Protein AF-A0A0L0F5R9-F1 (afdb_monomer_lite)

Secondary structure (DSSP, 8-state):
----------S--PPP--HHHHHHHHHHH-GGGHHHHHH---S--S--GGGTT-GGGTT-TTTSPPP--TT---------SS------------

Radius of gyration: 22.07 Å; chains: 1; bounding box: 53×40×52 Å

Structure (mmCIF, N/CA/C/O backbone):
data_AF-A0A0L0F5R9-F1
#
_entry.id   AF-A0A0L0F5R9-F1
#
loop_
_atom_site.group_PDB
_atom_site.id
_atom_site.type_symbol
_atom_site.label_atom_id
_atom_site.label_alt_id
_atom_site.label_comp_id
_atom_site.label_asym_id
_atom_site.label_entity_id
_atom_site.label_seq_id
_atom_site.pdbx_PDB_ins_code
_atom_site.Cartn_x
_atom_site.Cartn_y
_atom_site.Cartn_z
_atom_site.occupancy
_atom_site.B_iso_or_equiv
_atom_site.auth_seq_id
_atom_site.auth_comp_id
_atom_site.auth_asym_id
_atom_site.auth_atom_id
_atom_site.pdbx_PDB_model_num
ATOM 1 N N . PRO A 1 1 ? -15.121 -27.741 21.557 1.00 38.44 1 PRO A N 1
ATOM 2 C CA . PRO A 1 1 ? -14.474 -26.891 22.579 1.00 38.44 1 PRO A CA 1
ATOM 3 C C . PRO A 1 1 ? -14.925 -25.456 22.337 1.00 38.44 1 PRO A C 1
ATOM 5 O O . PRO A 1 1 ? -14.360 -24.755 21.504 1.00 38.44 1 PRO A O 1
ATOM 8 N N . ASP A 1 2 ? -16.046 -25.123 22.967 1.00 39.66 2 ASP A N 1
ATOM 9 C CA . ASP A 1 2 ? -16.728 -23.847 22.807 1.00 39.66 2 ASP A CA 1
ATOM 10 C C . ASP A 1 2 ? -15.903 -22.745 23.469 1.00 39.66 2 ASP A C 1
ATOM 12 O O . ASP A 1 2 ? -15.605 -22.802 24.664 1.00 39.66 2 ASP A O 1
ATOM 16 N N . PHE A 1 3 ? -15.499 -21.764 22.665 1.00 51.12 3 PHE A N 1
ATOM 17 C CA . PHE A 1 3 ? -14.845 -20.540 23.119 1.00 51.12 3 PHE A CA 1
ATOM 18 C C . PHE A 1 3 ? -15.900 -19.548 23.627 1.00 51.12 3 PHE A C 1
ATOM 20 O O . PHE A 1 3 ? -15.999 -18.430 23.134 1.00 51.12 3 PHE A O 1
ATOM 27 N N . ASP A 1 4 ? -16.700 -19.961 24.608 1.00 57.44 4 ASP A N 1
ATOM 28 C CA . ASP A 1 4 ? -17.511 -19.028 25.388 1.00 57.44 4 ASP A CA 1
ATOM 29 C C . ASP A 1 4 ? -16.662 -18.537 26.565 1.00 57.44 4 ASP A C 1
ATOM 31 O O . ASP A 1 4 ? -16.723 -19.070 27.678 1.00 57.44 4 ASP A O 1
ATOM 35 N N . ASP A 1 5 ? -15.812 -17.540 26.296 1.00 56.41 5 ASP A N 1
ATOM 36 C CA . ASP A 1 5 ? -15.081 -16.838 27.347 1.00 56.41 5 ASP A CA 1
ATOM 37 C C . ASP A 1 5 ? -16.019 -15.884 28.094 1.00 56.41 5 ASP A C 1
ATOM 39 O O . ASP A 1 5 ? -16.749 -15.069 27.520 1.00 56.41 5 ASP A O 1
ATOM 43 N N . LYS A 1 6 ? -16.029 -16.040 29.414 1.00 48.81 6 LYS A N 1
ATOM 44 C CA . LYS A 1 6 ? -16.929 -15.352 30.325 1.00 48.81 6 LYS A CA 1
ATOM 45 C C . LYS A 1 6 ? -16.367 -13.981 30.683 1.00 48.81 6 LYS A C 1
ATOM 47 O O . LYS A 1 6 ? -15.203 -13.836 31.031 1.00 48.81 6 LYS A O 1
ATOM 52 N N . SER A 1 7 ? -17.283 -13.020 30.797 1.00 46.19 7 SER A N 1
ATOM 53 C CA . SER A 1 7 ? -17.149 -11.754 31.535 1.00 46.19 7 SER A CA 1
ATOM 54 C C . SER A 1 7 ? -16.275 -10.654 30.918 1.00 46.19 7 SER A C 1
ATOM 56 O O . SER A 1 7 ? -15.249 -10.261 31.466 1.00 46.19 7 SER A O 1
ATOM 58 N N . VAL A 1 8 ? -16.785 -10.011 29.863 1.00 54.69 8 VAL A N 1
ATOM 59 C CA . VAL A 1 8 ? -16.472 -8.590 29.649 1.00 54.69 8 VAL A CA 1
ATOM 60 C C . VAL A 1 8 ? -17.288 -7.798 30.673 1.00 54.69 8 VAL A C 1
ATOM 62 O O . VAL A 1 8 ? -18.508 -7.698 30.566 1.00 54.69 8 VAL A O 1
ATOM 65 N N . GLN A 1 9 ? -16.619 -7.311 31.717 1.00 54.31 9 GLN A N 1
ATOM 66 C CA . GLN A 1 9 ? -17.205 -6.424 32.722 1.00 54.31 9 GLN A CA 1
ATOM 67 C C . GLN A 1 9 ? -17.789 -5.184 32.028 1.00 54.31 9 GLN A C 1
ATOM 69 O O . GLN A 1 9 ? -17.117 -4.558 31.210 1.00 54.31 9 GLN A O 1
ATOM 74 N N . GLU A 1 10 ? -19.023 -4.804 32.368 1.00 54.47 10 GLU A N 1
ATOM 75 C CA . GLU A 1 10 ? -19.715 -3.599 31.880 1.00 54.47 10 GLU A CA 1
ATOM 76 C C . GLU A 1 10 ? -19.149 -2.331 32.560 1.00 54.47 10 GLU A C 1
ATOM 78 O O . GLU A 1 10 ? -19.858 -1.495 33.108 1.00 54.47 10 GLU A O 1
ATOM 83 N N . GLY A 1 11 ? -17.821 -2.227 32.599 1.00 50.09 11 GLY A N 1
ATOM 84 C CA . GLY A 1 11 ? -17.066 -1.119 33.160 1.00 50.09 11 GLY A CA 1
ATOM 85 C C . GLY A 1 11 ? -16.436 -0.329 32.026 1.00 50.09 11 GLY A C 1
ATOM 86 O O . GLY A 1 11 ? -15.545 -0.827 31.350 1.00 50.09 11 GLY A O 1
ATOM 87 N N . ASN A 1 12 ? -16.919 0.898 31.825 1.00 62.19 12 ASN A N 1
ATOM 88 C CA . ASN A 1 12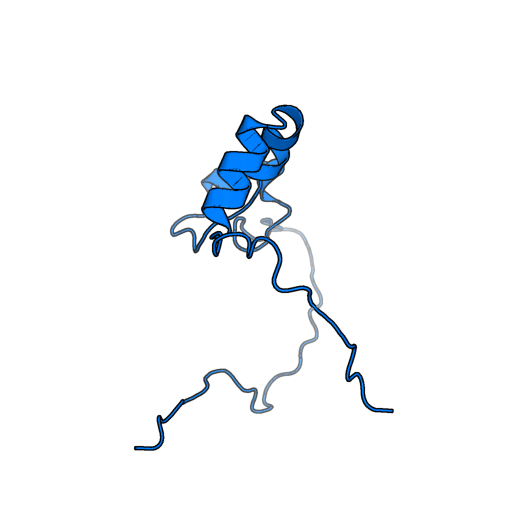 ? -16.373 1.883 30.894 1.00 62.19 12 ASN A CA 1
ATOM 89 C C . ASN A 1 12 ? -16.156 1.332 29.469 1.00 62.19 12 ASN A C 1
ATOM 91 O O . ASN A 1 12 ? -15.021 1.160 29.024 1.00 62.19 12 ASN A O 1
ATOM 95 N N . LYS A 1 13 ? -17.254 1.076 28.735 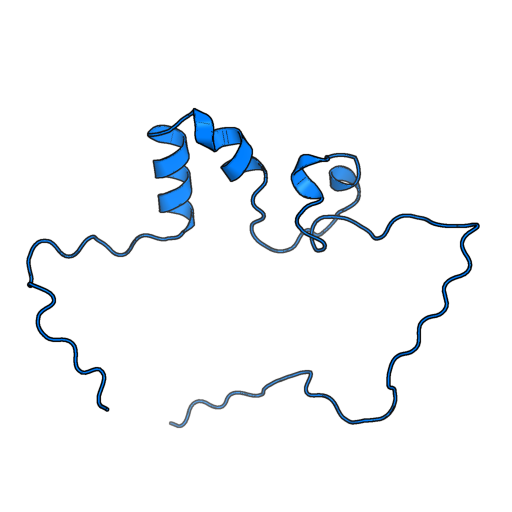1.00 56.91 13 LYS A N 1
ATOM 96 C CA . LYS A 1 13 ? -17.178 0.873 27.279 1.00 56.91 13 LYS A CA 1
ATOM 97 C C . LYS A 1 13 ? -16.421 2.060 26.693 1.00 56.91 13 LYS A C 1
ATOM 99 O O . LYS A 1 13 ? -16.916 3.186 26.730 1.00 56.91 13 LYS A O 1
ATOM 104 N N . MET A 1 14 ? -15.217 1.805 26.189 1.00 62.81 14 MET A N 1
ATOM 105 C CA . MET A 1 14 ? -14.508 2.801 25.403 1.00 62.81 14 MET A CA 1
ATOM 106 C C . MET A 1 14 ? -15.423 3.179 24.231 1.00 62.81 14 MET A C 1
ATOM 108 O O . MET A 1 14 ? -16.060 2.283 23.662 1.00 62.81 14 MET A O 1
ATOM 112 N N . PRO A 1 15 ? -15.573 4.477 23.913 1.00 78.69 15 PRO A N 1
ATOM 113 C CA . PRO A 1 15 ? -16.355 4.882 22.754 1.00 78.69 15 PRO A CA 1
ATOM 114 C C . PRO A 1 15 ? -15.828 4.160 21.510 1.00 78.69 15 PRO A C 1
ATOM 116 O O . PRO A 1 15 ? -14.649 3.815 21.448 1.00 78.69 15 PRO A O 1
ATOM 119 N N . ASN A 1 16 ? -16.695 3.901 20.530 1.00 80.38 16 ASN A N 1
ATOM 120 C CA . ASN A 1 16 ? -16.228 3.388 19.245 1.00 80.38 16 ASN A CA 1
ATOM 121 C C . ASN A 1 16 ? -15.265 4.425 18.659 1.00 80.38 16 ASN A C 1
ATOM 123 O O . ASN A 1 16 ? -15.657 5.575 18.479 1.00 80.38 16 ASN A O 1
ATOM 127 N N . VAL A 1 17 ? -14.029 4.011 18.397 1.00 84.00 17 VAL A N 1
ATOM 128 C CA . VAL A 1 17 ? -12.988 4.870 17.831 1.00 84.00 17 VAL A CA 1
ATOM 129 C C . VAL A 1 17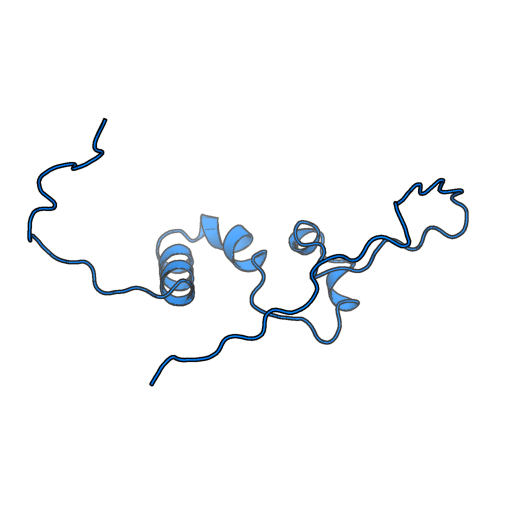 ? -12.741 4.425 16.399 1.00 84.00 17 VAL A C 1
ATOM 131 O O . VAL A 1 17 ? -12.566 3.234 16.123 1.00 84.00 17 VAL A O 1
ATOM 134 N N . SER A 1 18 ? -12.758 5.379 15.476 1.00 88.75 18 SER A N 1
ATOM 135 C CA . SER A 1 18 ? -12.332 5.146 14.101 1.00 88.75 18 SER A CA 1
ATOM 136 C C . SER A 1 18 ? -10.814 4.991 14.033 1.00 88.75 18 SER A C 1
ATOM 138 O O . SER A 1 18 ? -10.066 5.526 14.849 1.00 88.75 18 SER A O 1
ATOM 140 N N . PHE A 1 19 ? -10.324 4.281 13.023 1.00 85.31 19 PHE A N 1
ATOM 141 C CA . PHE A 1 19 ? -8.883 4.115 12.861 1.00 85.31 19 PHE A CA 1
ATOM 142 C C . PHE A 1 19 ? -8.144 5.458 12.690 1.00 85.31 19 PHE A C 1
ATOM 144 O O . PHE A 1 19 ? -7.041 5.614 13.201 1.00 85.31 19 PHE A O 1
ATOM 151 N N . SER A 1 20 ? -8.769 6.454 12.051 1.00 84.44 20 SER A N 1
ATOM 152 C CA . SER A 1 20 ? -8.223 7.812 11.919 1.00 84.44 20 SER A CA 1
ATOM 153 C C . SER A 1 20 ? -8.041 8.510 13.266 1.00 84.44 20 SER A C 1
ATOM 155 O O . SER A 1 20 ? -6.970 9.041 13.540 1.00 84.44 20 SER A O 1
ATOM 157 N N . GLU A 1 21 ? -9.045 8.443 14.143 1.00 87.94 21 GLU A N 1
ATOM 158 C CA . GLU A 1 21 ? -8.969 9.054 15.479 1.00 87.94 21 GLU A CA 1
ATOM 159 C C . GLU A 1 21 ? -7.878 8.401 16.337 1.00 87.94 21 GLU A C 1
ATOM 161 O O . GLU A 1 21 ? -7.205 9.075 17.116 1.00 87.94 21 GLU A O 1
ATOM 166 N N . LEU A 1 22 ? -7.664 7.092 16.170 1.00 88.06 22 LEU A N 1
ATOM 167 C CA . LEU A 1 22 ? -6.576 6.379 16.834 1.00 88.06 22 LEU A CA 1
ATOM 168 C C . LEU A 1 22 ? -5.199 6.888 16.378 1.00 88.06 22 LEU A C 1
ATOM 170 O O . LEU A 1 22 ? -4.307 7.052 17.207 1.00 88.06 22 LEU A O 1
ATOM 174 N N . LEU A 1 23 ? -5.012 7.163 15.088 1.00 87.81 23 LEU A N 1
ATOM 175 C CA . LEU A 1 23 ? -3.736 7.653 14.556 1.00 87.81 23 LEU A CA 1
ATOM 176 C C . LEU A 1 23 ? -3.432 9.096 14.973 1.00 87.81 23 LEU A C 1
ATOM 178 O O . LEU A 1 23 ? -2.290 9.409 15.325 1.00 87.81 23 LEU A O 1
ATOM 182 N N . ASP A 1 24 ? -4.450 9.953 15.010 1.00 87.38 24 ASP A N 1
ATOM 183 C CA . ASP A 1 24 ? -4.332 11.318 15.532 1.00 87.38 24 ASP A CA 1
ATOM 184 C C . ASP A 1 24 ? -3.983 11.305 17.028 1.00 87.38 24 ASP A C 1
ATOM 186 O O . ASP A 1 24 ? -3.104 12.037 17.495 1.00 87.38 24 ASP A O 1
ATOM 190 N N . PHE A 1 25 ? -4.611 10.406 17.790 1.00 88.56 25 PHE A N 1
ATOM 191 C CA . PHE A 1 25 ? -4.295 10.215 19.201 1.00 88.56 25 PHE A CA 1
ATOM 192 C C . PHE A 1 25 ? -2.859 9.712 19.412 1.00 88.56 25 PHE A C 1
ATOM 194 O O . PHE A 1 25 ? -2.143 10.230 20.276 1.00 88.56 25 PHE A O 1
ATOM 201 N N . LEU A 1 26 ? -2.422 8.727 18.621 1.00 87.25 26 LEU A N 1
ATOM 202 C CA . LEU A 1 26 ? -1.074 8.161 18.696 1.00 87.25 26 LEU A CA 1
ATOM 203 C C . LEU A 1 26 ? -0.006 9.202 18.360 1.00 87.25 26 LEU A C 1
ATOM 205 O O . LEU A 1 26 ? 0.954 9.330 19.111 1.00 87.25 26 LEU A O 1
ATOM 209 N N . SER A 1 27 ? -0.189 9.981 17.293 1.00 86.06 27 SER A N 1
ATOM 210 C CA . SER A 1 27 ? 0.762 11.034 16.914 1.00 86.06 27 SER A CA 1
ATOM 211 C C . SER A 1 27 ? 0.843 12.169 17.944 1.00 86.06 27 SER A C 1
ATOM 213 O O . SER A 1 27 ? 1.916 12.738 18.144 1.00 86.06 27 SER A O 1
ATOM 215 N N . THR A 1 28 ? -0.256 12.456 18.650 1.00 89.00 28 THR A N 1
ATOM 216 C CA . THR A 1 28 ? -0.296 13.465 19.723 1.00 89.00 28 THR A CA 1
ATOM 217 C C . THR A 1 28 ? 0.364 12.969 21.012 1.00 89.00 28 THR A C 1
ATOM 219 O O . THR A 1 28 ? 1.088 13.714 21.672 1.00 89.00 28 THR A O 1
ATOM 222 N N . THR A 1 29 ? 0.107 11.715 21.392 1.00 92.88 29 THR A N 1
ATOM 223 C CA . THR A 1 29 ? 0.575 11.132 22.663 1.00 92.88 29 THR A CA 1
ATOM 224 C C . THR A 1 29 ? 2.022 10.644 22.571 1.00 92.88 29 THR A C 1
ATOM 226 O O . THR A 1 29 ? 2.775 10.737 23.539 1.00 92.88 29 THR A O 1
ATOM 229 N N . HIS A 1 30 ? 2.412 10.152 21.395 1.00 92.25 30 HIS A N 1
ATOM 230 C CA . HIS A 1 30 ? 3.708 9.553 21.096 1.00 92.25 30 HIS A CA 1
ATOM 231 C C . HIS A 1 30 ? 4.287 10.178 19.814 1.00 92.25 30 HIS A C 1
ATOM 233 O O . HIS A 1 30 ? 4.127 9.630 18.719 1.00 92.25 30 HIS A O 1
ATOM 239 N N . PRO A 1 31 ? 4.970 11.338 19.917 1.00 89.06 31 PRO A N 1
ATOM 240 C CA . PRO A 1 31 ? 5.544 12.033 18.758 1.00 89.06 31 PRO A CA 1
ATOM 241 C C . PRO A 1 31 ? 6.574 11.198 17.982 1.00 89.06 31 PRO A C 1
ATOM 243 O O . PRO A 1 31 ? 6.802 11.421 16.796 1.00 89.06 31 PRO A O 1
ATOM 246 N N . ASP A 1 32 ? 7.186 10.217 18.642 1.00 91.50 32 ASP A N 1
ATOM 247 C CA . ASP A 1 32 ? 8.090 9.223 18.066 1.00 91.50 32 ASP A CA 1
ATOM 248 C C . ASP A 1 32 ? 7.410 8.296 17.045 1.00 91.50 32 ASP A C 1
ATOM 250 O O . ASP A 1 32 ? 8.083 7.753 16.170 1.00 91.50 32 ASP A O 1
ATOM 254 N N . MET A 1 33 ? 6.082 8.167 17.097 1.00 86.44 33 MET A N 1
ATOM 255 C CA . MET A 1 33 ? 5.294 7.381 16.145 1.00 86.44 33 MET A CA 1
ATOM 256 C C . MET A 1 33 ? 4.927 8.162 14.877 1.00 86.44 33 MET A C 1
ATOM 258 O O . MET A 1 33 ? 4.448 7.562 13.914 1.00 86.44 33 MET A O 1
ATOM 262 N N . ALA A 1 34 ? 5.172 9.477 14.826 1.00 84.69 34 ALA A N 1
ATOM 263 C CA . ALA A 1 34 ? 4.826 10.313 13.674 1.00 84.69 34 ALA A CA 1
ATOM 264 C C . ALA A 1 34 ? 5.395 9.806 12.327 1.00 84.69 34 ALA A C 1
ATOM 266 O O . ALA A 1 34 ? 4.648 9.807 11.347 1.00 84.69 34 ALA A O 1
ATOM 267 N N . PRO A 1 35 ? 6.646 9.303 12.234 1.00 84.69 35 PRO A N 1
ATOM 268 C CA . PRO A 1 35 ? 7.171 8.747 10.984 1.00 84.69 35 PRO A CA 1
ATOM 269 C C . PRO A 1 35 ? 6.421 7.495 10.514 1.00 84.69 35 PRO A C 1
ATOM 271 O O . PRO A 1 35 ? 6.263 7.286 9.314 1.00 84.69 35 PRO A O 1
ATOM 274 N N . ILE A 1 36 ? 5.946 6.674 11.456 1.00 84.25 36 ILE A N 1
ATOM 275 C CA . ILE A 1 36 ? 5.189 5.450 11.170 1.00 84.25 36 ILE A CA 1
ATOM 276 C C . ILE A 1 36 ? 3.781 5.813 10.705 1.00 84.25 36 ILE A C 1
ATOM 278 O O . ILE A 1 36 ? 3.305 5.278 9.714 1.00 84.25 36 ILE A O 1
ATOM 282 N N . VAL A 1 37 ? 3.118 6.758 11.375 1.00 84.38 37 VAL A N 1
ATOM 283 C CA . VAL A 1 37 ? 1.785 7.222 10.960 1.00 84.38 37 VAL A CA 1
ATOM 284 C C . VAL A 1 37 ? 1.839 7.865 9.570 1.00 84.38 37 VAL A C 1
ATOM 286 O O . VAL A 1 37 ? 0.967 7.612 8.746 1.00 84.38 37 VAL A O 1
ATOM 289 N N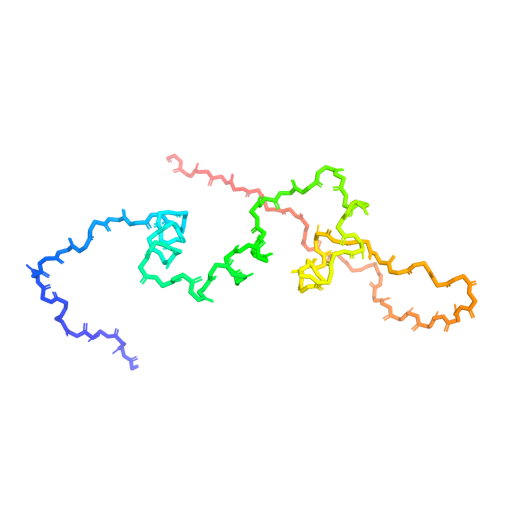 . ALA A 1 38 ? 2.888 8.638 9.274 1.00 81.69 38 ALA A N 1
ATOM 290 C CA . ALA A 1 38 ? 3.075 9.274 7.971 1.00 81.69 38 ALA A CA 1
ATOM 291 C C . ALA A 1 38 ? 3.365 8.279 6.830 1.00 81.69 38 ALA A C 1
ATOM 293 O O . ALA A 1 38 ? 3.048 8.564 5.669 1.00 81.69 38 ALA A O 1
ATOM 294 N N . SER A 1 39 ? 3.963 7.118 7.128 1.00 79.81 39 SER A N 1
ATOM 295 C CA . SER A 1 39 ? 4.151 6.081 6.113 1.00 79.81 39 SER A CA 1
ATOM 296 C C . SER A 1 39 ? 2.822 5.432 5.737 1.00 79.81 39 SER A C 1
ATOM 298 O O . SER A 1 39 ? 2.620 5.176 4.553 1.00 79.81 39 SER A O 1
ATOM 300 N N . MET A 1 40 ? 1.880 5.278 6.675 1.00 81.06 40 MET A N 1
ATOM 301 C CA . MET A 1 40 ? 0.575 4.652 6.429 1.00 81.06 40 MET A CA 1
ATOM 302 C C . MET A 1 40 ? -0.188 5.259 5.237 1.00 81.06 40 MET A C 1
ATOM 304 O O . MET A 1 40 ? -0.102 6.451 4.939 1.00 81.06 40 MET A O 1
ATOM 308 N N . SER A 1 41 ? -0.932 4.395 4.550 1.00 75.19 41 SER A N 1
ATOM 309 C CA . SER A 1 41 ? -1.706 4.700 3.351 1.00 75.19 41 SER A CA 1
ATOM 310 C C . SER A 1 41 ? -3.193 4.679 3.658 1.00 75.19 41 SER A C 1
ATOM 312 O O . SER A 1 41 ? -3.677 3.741 4.298 1.00 75.19 41 SER A O 1
ATOM 314 N N . PHE A 1 42 ? -3.928 5.674 3.165 1.00 75.88 42 PHE A N 1
ATOM 315 C CA . PHE A 1 42 ? -5.376 5.759 3.328 1.00 75.88 42 PHE A CA 1
ATOM 316 C C . PHE A 1 42 ? -6.035 5.978 1.968 1.00 75.88 42 PHE A C 1
ATOM 318 O O . PHE A 1 42 ? -6.068 7.091 1.452 1.00 75.88 42 PHE A O 1
ATOM 325 N N . GLY A 1 43 ? -6.585 4.907 1.397 1.00 71.25 43 GLY A N 1
ATOM 326 C CA . GLY A 1 43 ? -7.372 4.965 0.166 1.00 71.25 43 GLY A CA 1
ATOM 327 C C . GLY A 1 43 ? -6.623 4.511 -1.086 1.00 71.25 43 GLY A C 1
ATOM 328 O O . GLY A 1 43 ? -5.737 3.664 -1.030 1.00 71.25 43 GLY A O 1
ATOM 329 N N . TYR A 1 44 ? -7.063 5.032 -2.229 1.00 66.62 44 TYR A N 1
ATOM 330 C CA . TYR A 1 44 ? -6.524 4.758 -3.561 1.00 66.62 44 TYR A CA 1
ATOM 331 C C . TYR A 1 44 ? -5.876 6.042 -4.085 1.00 66.62 44 TYR A C 1
ATOM 333 O O . TYR A 1 44 ? -6.499 7.102 -4.022 1.00 66.62 44 TYR A O 1
ATOM 341 N N . SER A 1 45 ? -4.640 5.948 -4.579 1.00 68.38 45 SER A N 1
ATOM 342 C CA . SER A 1 45 ? -3.970 7.077 -5.225 1.00 68.38 45 SER A CA 1
ATOM 343 C C . SER A 1 45 ? -4.344 7.131 -6.702 1.00 68.38 45 SER A C 1
ATOM 345 O O . SER A 1 45 ? -4.260 6.118 -7.393 1.00 68.38 45 SER A O 1
ATOM 347 N N . GLU A 1 46 ? -4.733 8.306 -7.196 1.00 76.50 46 GLU A N 1
ATOM 348 C CA . GLU A 1 46 ? -4.962 8.526 -8.632 1.00 76.50 46 GLU A CA 1
ATOM 349 C C . GLU A 1 46 ? -3.650 8.551 -9.428 1.00 76.50 46 GLU A C 1
ATOM 351 O O . GLU A 1 46 ? -3.627 8.138 -10.585 1.00 76.50 46 GLU A O 1
ATOM 356 N N . ASP A 1 47 ? -2.565 9.002 -8.794 1.00 84.00 47 ASP A N 1
ATOM 357 C CA . ASP A 1 47 ? -1.213 9.033 -9.347 1.00 84.00 47 ASP A CA 1
ATOM 358 C C . ASP A 1 47 ? -0.217 8.558 -8.281 1.00 84.00 47 ASP A C 1
ATOM 360 O O . ASP A 1 47 ? -0.201 9.053 -7.152 1.00 84.00 47 ASP A O 1
ATOM 364 N N . VAL A 1 48 ? 0.585 7.553 -8.620 1.00 86.81 48 VAL A N 1
ATOM 365 C CA . VAL A 1 48 ? 1.592 6.947 -7.735 1.00 86.81 48 VAL A CA 1
ATOM 366 C C . VAL A 1 48 ? 3.014 7.402 -8.074 1.00 86.81 48 VAL A C 1
ATOM 368 O O . VAL A 1 48 ? 3.930 7.165 -7.288 1.00 86.81 48 VAL A O 1
ATOM 371 N N . ALA A 1 49 ? 3.214 8.121 -9.187 1.00 86.31 49 ALA A N 1
ATOM 372 C CA . ALA A 1 49 ? 4.534 8.558 -9.633 1.00 86.31 49 ALA A CA 1
ATOM 373 C C . ALA A 1 49 ? 5.311 9.392 -8.589 1.00 86.31 49 ALA A C 1
ATOM 375 O O . ALA A 1 49 ? 6.508 9.145 -8.431 1.00 86.31 49 ALA A O 1
ATOM 376 N N . PRO A 1 50 ? 4.688 10.311 -7.815 1.00 88.00 50 PRO A N 1
ATOM 377 C CA . PRO A 1 50 ? 5.404 11.074 -6.787 1.00 88.00 50 PRO A CA 1
ATOM 378 C C . PRO A 1 50 ? 5.944 10.220 -5.632 1.00 88.00 50 PRO A C 1
ATOM 380 O O . PRO A 1 50 ? 6.887 10.624 -4.953 1.00 88.00 50 PRO A O 1
ATOM 383 N N . ASN A 1 51 ? 5.351 9.048 -5.392 1.00 87.44 51 ASN A N 1
ATOM 384 C CA . ASN A 1 51 ? 5.729 8.166 -4.291 1.00 87.44 51 ASN A CA 1
ATOM 385 C C . ASN A 1 51 ? 6.891 7.235 -4.649 1.00 87.44 51 ASN A C 1
ATOM 387 O O . ASN A 1 51 ? 7.503 6.665 -3.746 1.00 87.44 51 ASN A O 1
ATOM 391 N N . ASN A 1 52 ? 7.212 7.080 -5.939 1.00 87.56 52 ASN A N 1
ATOM 392 C CA . ASN A 1 52 ? 8.271 6.178 -6.393 1.00 87.56 52 ASN A CA 1
ATOM 393 C C . ASN A 1 52 ? 9.634 6.526 -5.763 1.00 87.56 52 ASN A C 1
ATOM 395 O O . ASN A 1 52 ? 10.390 5.621 -5.419 1.00 87.56 52 ASN A O 1
ATOM 399 N N . ASP A 1 53 ? 9.906 7.812 -5.524 1.00 88.12 53 ASP A N 1
ATOM 400 C CA . ASP A 1 53 ? 11.155 8.291 -4.912 1.00 88.12 53 ASP A CA 1
ATOM 401 C C . ASP A 1 53 ? 11.084 8.413 -3.373 1.00 88.12 53 ASP A C 1
ATOM 403 O O . ASP A 1 53 ? 12.057 8.808 -2.728 1.00 88.12 53 ASP A O 1
ATOM 407 N N . LEU A 1 54 ? 9.943 8.082 -2.757 1.00 87.94 54 LEU A N 1
ATOM 408 C CA . LEU A 1 54 ? 9.738 8.159 -1.310 1.00 87.94 54 LEU A CA 1
ATOM 409 C C . LEU A 1 54 ? 9.875 6.773 -0.675 1.00 87.94 54 LEU A C 1
ATOM 411 O O . LEU A 1 54 ? 8.924 5.997 -0.632 1.00 87.94 54 LEU A O 1
ATOM 415 N N . GLU A 1 55 ? 11.041 6.490 -0.094 1.00 86.38 55 GLU A N 1
ATOM 416 C CA . GLU A 1 55 ? 11.344 5.211 0.575 1.00 86.38 55 GLU A CA 1
ATOM 417 C C . GLU A 1 55 ? 10.305 4.826 1.644 1.00 86.38 55 GLU A C 1
ATOM 419 O O . GLU A 1 55 ? 9.989 3.651 1.835 1.00 86.38 55 GLU A O 1
ATOM 424 N N . SER A 1 56 ? 9.713 5.820 2.315 1.00 85.00 56 SER A N 1
ATOM 425 C CA . SER A 1 56 ? 8.662 5.618 3.317 1.00 85.00 56 SER A CA 1
ATOM 426 C C . SER A 1 56 ? 7.357 5.052 2.747 1.00 85.00 56 SER A C 1
ATOM 428 O O . SER A 1 56 ? 6.532 4.571 3.520 1.00 85.00 56 SER A O 1
ATOM 430 N N . LYS A 1 57 ? 7.164 5.080 1.424 1.00 85.62 57 LYS A N 1
ATOM 431 C CA . LYS A 1 57 ? 5.968 4.589 0.721 1.00 85.62 57 LYS A CA 1
ATOM 432 C C . LYS A 1 57 ? 6.157 3.204 0.099 1.00 85.62 57 LYS A C 1
ATOM 434 O O . LYS A 1 57 ? 5.186 2.551 -0.266 1.00 85.62 57 LYS A O 1
ATOM 439 N N . TRP A 1 58 ? 7.385 2.683 0.073 1.00 84.94 58 TRP A N 1
ATOM 440 C CA . TRP A 1 58 ? 7.714 1.417 -0.596 1.00 84.94 58 TRP A CA 1
ATOM 441 C C . TRP A 1 58 ? 7.170 0.160 0.093 1.00 84.94 58 TRP A C 1
ATOM 443 O O . TRP A 1 58 ? 7.180 -0.922 -0.491 1.00 84.94 58 TRP A O 1
ATOM 453 N N . TYR A 1 59 ? 6.683 0.276 1.329 1.00 82.38 59 TYR A N 1
ATOM 454 C CA . TYR A 1 59 ? 6.059 -0.849 2.028 1.00 82.38 59 TYR A CA 1
ATOM 455 C C . TYR A 1 59 ? 4.680 -1.212 1.445 1.00 82.38 59 TYR A C 1
ATOM 457 O O . TYR A 1 59 ? 4.237 -2.350 1.612 1.00 82.38 59 TYR A O 1
ATOM 465 N N . ASN A 1 60 ? 3.997 -0.275 0.771 1.00 82.38 60 ASN A N 1
ATOM 466 C CA . ASN A 1 60 ? 2.687 -0.499 0.172 1.00 82.38 60 ASN A CA 1
ATOM 467 C C . ASN A 1 60 ? 2.786 -0.519 -1.356 1.00 82.38 60 ASN A C 1
ATOM 469 O O . ASN A 1 60 ? 2.885 0.520 -2.001 1.00 82.38 60 ASN A O 1
ATOM 473 N N . GLY A 1 61 ? 2.669 -1.706 -1.952 1.00 79.31 61 GLY A N 1
ATOM 474 C CA . GLY A 1 61 ? 2.692 -1.869 -3.410 1.00 79.31 61 GLY A CA 1
ATOM 475 C C . GLY A 1 61 ? 1.516 -1.225 -4.158 1.00 79.31 61 GLY A C 1
ATOM 476 O O . GLY A 1 61 ? 1.509 -1.249 -5.382 1.00 79.31 61 GLY A O 1
ATOM 477 N N . LEU A 1 62 ? 0.518 -0.676 -3.455 1.00 83.31 62 LEU A N 1
ATOM 478 C CA . LEU A 1 62 ? -0.548 0.138 -4.050 1.00 83.31 62 LEU A CA 1
ATOM 479 C C . LEU A 1 62 ? -0.190 1.629 -4.127 1.00 83.31 62 LEU A C 1
ATOM 481 O O . LEU A 1 62 ? -0.894 2.381 -4.794 1.00 83.31 62 LEU A O 1
ATOM 485 N N . GLU A 1 63 ? 0.865 2.063 -3.435 1.00 84.75 63 GLU A N 1
ATOM 486 C CA . GLU A 1 63 ? 1.314 3.458 -3.427 1.00 84.75 63 GLU A CA 1
ATOM 487 C C . GLU A 1 63 ? 2.472 3.726 -4.380 1.00 84.75 63 GLU A C 1
ATOM 489 O O . GLU A 1 63 ? 2.807 4.890 -4.564 1.00 84.75 63 GLU A O 1
ATOM 494 N N . ILE A 1 64 ? 3.063 2.691 -4.979 1.00 87.69 64 ILE A N 1
ATOM 495 C CA . ILE A 1 64 ? 4.218 2.799 -5.872 1.00 87.69 64 ILE A CA 1
ATOM 496 C C . ILE A 1 64 ? 4.059 1.922 -7.109 1.00 87.69 64 ILE A C 1
ATOM 498 O O . ILE A 1 64 ? 3.346 0.917 -7.103 1.00 87.69 64 ILE A O 1
ATOM 502 N N . GLU A 1 65 ? 4.760 2.286 -8.174 1.00 87.81 65 GLU A N 1
ATOM 503 C CA . GLU A 1 65 ? 4.804 1.501 -9.400 1.00 87.81 65 GLU A CA 1
ATOM 504 C C . GLU A 1 65 ? 5.818 0.358 -9.305 1.00 87.81 65 GLU A C 1
ATOM 506 O O . GLU A 1 65 ? 6.774 0.379 -8.526 1.00 87.81 65 GLU A O 1
ATOM 511 N N . LEU A 1 66 ? 5.634 -0.655 -10.154 1.00 85.88 66 LEU A N 1
ATOM 512 C CA . LEU A 1 66 ? 6.674 -1.656 -10.354 1.00 85.88 66 LEU A CA 1
ATOM 513 C C . LEU A 1 66 ? 7.922 -0.988 -10.961 1.00 85.88 66 LEU A C 1
ATOM 515 O O . LEU A 1 66 ? 7.789 -0.206 -11.905 1.00 85.88 66 LEU A O 1
ATOM 519 N N . PRO A 1 67 ? 9.136 -1.328 -10.489 1.00 83.56 67 PRO A N 1
ATOM 520 C CA . PRO A 1 67 ? 10.363 -0.750 -11.019 1.00 83.56 67 PRO A CA 1
ATOM 521 C C . PRO A 1 67 ? 10.504 -0.962 -12.530 1.00 83.56 67 PRO A C 1
ATOM 523 O O . PRO A 1 67 ? 10.308 -2.072 -13.035 1.00 83.56 67 PRO A O 1
ATOM 526 N N . ASN A 1 68 ? 10.922 0.083 -13.250 1.00 85.06 68 ASN A N 1
ATOM 527 C CA . ASN A 1 68 ? 11.249 -0.035 -14.668 1.00 85.06 68 ASN A CA 1
ATOM 528 C C . ASN A 1 68 ? 12.542 -0.848 -14.837 1.00 85.06 68 ASN A C 1
ATOM 530 O O . ASN A 1 68 ? 13.641 -0.360 -14.567 1.00 85.06 68 ASN A O 1
ATOM 534 N N . ALA A 1 69 ? 12.412 -2.091 -15.295 1.00 86.69 69 ALA A N 1
ATOM 535 C CA . ALA A 1 69 ? 13.524 -3.015 -15.484 1.00 86.69 69 ALA A CA 1
ATOM 536 C C . ALA A 1 69 ? 13.736 -3.345 -16.978 1.00 86.69 69 ALA A C 1
ATOM 538 O O . ALA A 1 69 ? 13.435 -4.458 -17.413 1.00 86.69 69 ALA A O 1
ATOM 539 N N . PRO A 1 70 ? 14.281 -2.410 -17.785 1.00 84.75 70 PRO A N 1
ATOM 540 C CA . PRO A 1 70 ? 14.327 -2.540 -19.245 1.00 84.75 70 PRO A CA 1
ATOM 541 C C . PRO A 1 70 ? 15.254 -3.657 -19.751 1.00 84.75 70 PRO A C 1
ATOM 543 O O . PRO A 1 70 ? 15.057 -4.161 -20.850 1.00 84.75 70 PRO A O 1
ATOM 546 N N . ASN A 1 71 ? 16.250 -4.061 -18.954 1.00 87.62 71 ASN A N 1
ATOM 547 C CA . ASN A 1 71 ? 17.266 -5.052 -19.332 1.00 87.62 71 ASN A CA 1
ATOM 548 C C . ASN A 1 71 ? 17.195 -6.355 -18.505 1.00 87.62 71 ASN A C 1
ATOM 550 O O . ASN A 1 71 ? 18.176 -7.096 -18.451 1.00 87.62 71 ASN A O 1
ATOM 554 N N . MET A 1 72 ? 16.068 -6.648 -17.842 1.00 85.50 72 MET A N 1
ATOM 555 C CA . MET A 1 72 ? 15.888 -7.880 -17.059 1.00 85.50 72 MET A CA 1
ATOM 556 C C . MET A 1 72 ? 15.019 -8.896 -17.811 1.00 85.50 72 MET A C 1
ATOM 558 O O . MET A 1 72 ? 13.936 -8.575 -18.290 1.00 85.50 72 MET A O 1
ATOM 562 N N . THR A 1 73 ? 15.481 -10.147 -17.901 1.00 81.19 73 THR A N 1
ATOM 563 C CA . THR A 1 73 ? 14.663 -11.256 -18.420 1.00 81.19 73 THR A CA 1
ATOM 564 C C . THR A 1 73 ? 13.929 -11.926 -17.264 1.00 81.19 73 THR A C 1
ATOM 566 O O . THR A 1 73 ? 14.561 -12.554 -16.416 1.00 81.19 73 THR A O 1
ATOM 569 N N . TYR A 1 74 ? 12.602 -11.812 -17.242 1.00 78.25 74 TYR A N 1
ATOM 570 C CA . TYR A 1 74 ? 11.753 -12.428 -16.227 1.00 78.25 74 TYR A CA 1
ATOM 571 C C . TYR A 1 74 ? 11.017 -13.649 -16.777 1.00 78.25 74 TYR A C 1
ATOM 573 O O . TYR A 1 74 ? 10.322 -13.563 -17.789 1.00 78.25 74 TYR A O 1
ATOM 581 N N . TYR A 1 75 ? 11.106 -14.773 -16.072 1.00 83.50 75 TYR A N 1
ATOM 582 C CA . TYR A 1 75 ? 10.291 -15.952 -16.355 1.00 83.50 75 TYR A CA 1
ATOM 583 C C . TYR A 1 75 ? 9.103 -15.988 -15.383 1.00 83.50 75 TYR A C 1
ATOM 585 O O . TYR A 1 75 ? 9.260 -16.350 -14.220 1.00 83.50 75 TYR A O 1
ATOM 593 N N . HIS A 1 76 ? 7.912 -15.602 -15.854 1.00 73.38 76 HIS A N 1
ATOM 594 C CA . HIS A 1 76 ? 6.665 -15.652 -15.082 1.00 73.38 76 HIS A CA 1
ATOM 595 C C . HIS A 1 76 ? 5.823 -16.856 -15.505 1.00 73.38 76 HIS A C 1
ATOM 597 O O . HIS A 1 76 ? 5.315 -16.902 -16.623 1.00 73.38 76 HIS A O 1
ATOM 603 N N . ILE A 1 77 ? 5.638 -17.813 -14.597 1.00 85.94 77 ILE A N 1
ATOM 604 C CA . ILE A 1 77 ? 4.718 -18.936 -14.792 1.00 85.94 77 ILE A CA 1
ATOM 605 C C . ILE A 1 77 ? 3.487 -18.668 -13.931 1.00 85.94 77 ILE A C 1
ATOM 607 O O . ILE A 1 77 ? 3.569 -18.702 -12.706 1.00 85.94 77 ILE A O 1
ATOM 611 N N . TYR A 1 78 ? 2.348 -18.394 -14.562 1.00 88.56 78 TYR A N 1
ATOM 612 C CA . TYR A 1 78 ? 1.067 -18.247 -13.875 1.00 88.56 78 TYR A CA 1
ATOM 613 C C . TYR A 1 78 ? -0.014 -19.051 -14.596 1.00 88.56 78 TYR A C 1
ATOM 615 O O . TYR A 1 78 ? 0.022 -19.235 -15.812 1.00 88.56 78 TYR A O 1
ATOM 623 N N . GLY A 1 79 ? -0.970 -19.576 -13.831 1.00 86.69 79 GLY A N 1
ATOM 624 C CA . GLY A 1 79 ? -2.095 -20.320 -14.388 1.00 86.69 79 GLY A CA 1
ATOM 625 C C . GLY A 1 79 ? -3.062 -19.393 -15.124 1.00 86.69 79 GLY A C 1
ATOM 626 O O . GLY A 1 79 ? -3.472 -18.370 -14.581 1.00 86.69 79 GLY A O 1
ATOM 627 N N . GLN A 1 80 ? -3.465 -19.772 -16.337 1.00 89.38 80 GLN A N 1
ATOM 628 C CA . GLN A 1 80 ? -4.492 -19.083 -17.124 1.00 89.38 80 GLN A CA 1
ATOM 629 C C . GLN A 1 80 ? -5.635 -20.053 -17.470 1.00 89.38 80 GLN A C 1
ATOM 631 O O . GLN A 1 80 ? -5.424 -21.259 -17.594 1.00 89.38 80 GLN A O 1
ATOM 636 N N . GLY A 1 81 ? -6.857 -19.535 -17.639 1.00 87.44 81 GLY A N 1
ATOM 637 C CA . GLY A 1 81 ? -7.980 -20.290 -18.217 1.00 87.44 81 GLY A CA 1
ATOM 638 C C . GLY A 1 81 ? -8.825 -21.100 -17.229 1.00 87.44 81 GLY A C 1
ATOM 639 O O . GLY A 1 81 ? -9.697 -21.858 -17.651 1.00 87.44 81 GLY A O 1
ATOM 640 N N . LYS A 1 82 ? -8.611 -20.941 -15.920 1.00 86.88 82 LYS A N 1
ATOM 641 C CA . LYS A 1 82 ? -9.553 -21.414 -14.898 1.00 86.88 82 LYS A CA 1
ATOM 642 C C . LYS A 1 82 ? -10.426 -20.245 -14.438 1.00 86.88 82 LYS A C 1
ATOM 644 O O . LYS A 1 82 ? -9.874 -19.169 -14.216 1.00 86.88 82 LYS A O 1
ATOM 649 N N . PRO A 1 83 ? -11.755 -20.425 -14.323 1.00 87.50 83 PRO A N 1
ATOM 650 C CA . PRO A 1 83 ? -12.612 -19.390 -13.768 1.00 87.50 83 PRO A CA 1
ATOM 651 C C . PRO A 1 83 ? -12.161 -19.099 -12.337 1.00 87.50 83 PRO A C 1
ATOM 653 O O . PRO A 1 83 ? -12.080 -20.001 -11.505 1.00 87.50 83 PRO A O 1
ATOM 656 N N . THR A 1 84 ? -11.829 -17.841 -12.086 1.00 87.69 84 THR A N 1
ATOM 657 C CA . THR A 1 84 ? -11.486 -17.305 -10.774 1.00 87.69 84 THR A CA 1
ATOM 658 C C . THR A 1 84 ? -12.536 -16.279 -10.386 1.00 87.69 84 THR A C 1
ATOM 660 O O . THR A 1 84 ? -13.025 -15.515 -11.221 1.00 87.69 84 THR A O 1
ATOM 663 N N . GLU A 1 85 ? -12.918 -16.281 -9.116 1.00 88.88 85 GLU A N 1
ATOM 664 C CA . GLU A 1 85 ? -13.879 -15.318 -8.591 1.00 88.88 85 GLU A CA 1
ATOM 665 C C . GLU A 1 85 ? -13.273 -13.907 -8.647 1.00 88.88 85 GLU A C 1
ATOM 667 O O . GLU A 1 85 ? -12.168 -13.673 -8.158 1.00 88.88 85 GLU A O 1
ATOM 672 N N . ARG A 1 86 ? -13.978 -12.967 -9.292 1.00 86.62 86 ARG A N 1
ATOM 673 C CA . ARG A 1 86 ? -13.542 -11.562 -9.446 1.00 86.62 86 ARG A CA 1
ATOM 674 C C . ARG A 1 86 ? -14.600 -10.543 -9.014 1.00 86.62 86 ARG A C 1
ATOM 676 O O . ARG A 1 86 ?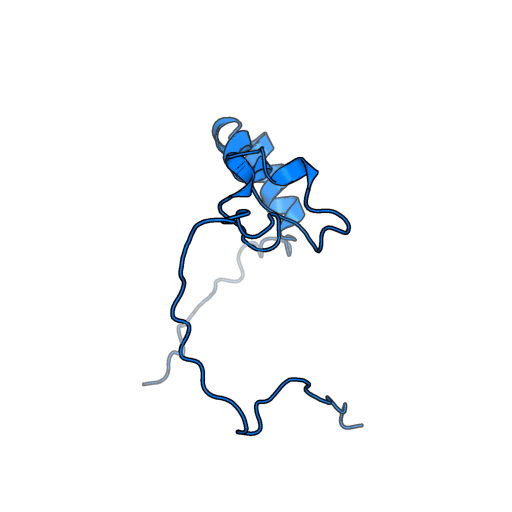 -14.306 -9.357 -8.919 1.00 86.62 86 ARG A O 1
ATOM 683 N N . ALA A 1 87 ? -15.826 -10.989 -8.765 1.00 81.62 87 ALA A N 1
ATOM 684 C CA . ALA A 1 87 ? -16.912 -10.151 -8.286 1.00 81.62 87 ALA A CA 1
ATOM 685 C C . ALA A 1 87 ? -17.897 -11.002 -7.484 1.00 81.62 87 ALA A C 1
ATOM 687 O O . ALA A 1 87 ? -18.206 -12.126 -7.878 1.00 81.62 87 ALA A O 1
ATOM 688 N N . TYR A 1 88 ? -18.410 -10.435 -6.397 1.00 83.00 88 TYR A N 1
ATOM 689 C CA . TYR A 1 88 ? -19.503 -11.002 -5.618 1.00 83.00 88 TYR A CA 1
ATOM 690 C C . TYR A 1 88 ? -20.739 -10.129 -5.828 1.00 83.00 88 TYR A C 1
ATOM 692 O O . TYR A 1 88 ? -20.660 -8.904 -5.731 1.00 83.00 88 TYR A O 1
ATOM 700 N N . ALA A 1 89 ? -21.879 -10.748 -6.125 1.00 84.50 89 ALA A N 1
ATOM 701 C CA . ALA A 1 89 ? -23.166 -10.067 -6.124 1.00 84.50 89 ALA A CA 1
ATOM 702 C C . ALA A 1 89 ? -23.864 -10.376 -4.797 1.00 84.50 89 ALA A C 1
ATOM 704 O O . ALA A 1 89 ? -24.225 -11.522 -4.539 1.00 84.50 89 ALA A O 1
ATOM 705 N N . TYR A 1 90 ? -24.040 -9.359 -3.956 1.00 81.69 90 TYR A N 1
ATOM 706 C CA . TYR A 1 90 ? -24.783 -9.482 -2.705 1.00 81.69 90 TYR A CA 1
ATOM 707 C C . TYR A 1 90 ? -26.241 -9.087 -2.943 1.00 81.69 90 TYR A C 1
ATOM 709 O O . TYR A 1 90 ? -26.517 -8.022 -3.496 1.00 81.69 90 TYR A O 1
ATOM 717 N N . GLN A 1 91 ? -27.175 -9.934 -2.520 1.00 80.12 91 GLN A N 1
ATOM 718 C CA . GLN A 1 91 ? -28.590 -9.585 -2.428 1.00 80.12 91 GLN A CA 1
ATOM 719 C C . GLN A 1 91 ? -28.973 -9.503 -0.957 1.00 80.12 91 GLN A C 1
ATOM 721 O O . GLN A 1 91 ? -28.642 -10.391 -0.173 1.00 80.12 91 GLN A O 1
ATOM 726 N N . VAL A 1 92 ? -29.665 -8.429 -0.586 1.00 72.00 92 VAL A N 1
ATOM 727 C CA . VAL A 1 92 ? -30.274 -8.319 0.737 1.00 72.00 92 VAL A CA 1
ATOM 728 C C . VAL A 1 92 ? -31.603 -9.055 0.661 1.00 72.00 92 VAL A C 1
ATOM 730 O O . VAL A 1 92 ? -32.438 -8.737 -0.185 1.00 72.00 92 VAL A O 1
ATOM 733 N N . GLN A 1 93 ? -31.771 -10.078 1.489 1.00 63.28 93 GLN A N 1
ATOM 734 C CA . GLN A 1 93 ? -33.024 -10.812 1.571 1.00 63.28 93 GLN A CA 1
ATOM 735 C C . GLN A 1 93 ? -34.030 -9.932 2.320 1.00 63.28 93 GLN A C 1
ATOM 737 O O . GLN A 1 93 ? -33.826 -9.639 3.497 1.00 63.28 93 GLN A O 1
ATOM 742 N N . CYS A 1 94 ? -35.036 -9.440 1.595 1.00 57.41 94 CYS A N 1
ATOM 743 C CA . CYS A 1 94 ? -36.162 -8.695 2.156 1.00 57.41 94 CYS A CA 1
ATOM 744 C C . CYS A 1 94 ? -37.050 -9.599 3.017 1.00 57.41 94 CYS A C 1
ATOM 746 O O . CYS A 1 94 ? -37.231 -10.779 2.631 1.00 57.41 94 CYS A O 1
#

pLDDT: mean 78.98, std 12.82, range [38.44, 92.88]

Organism: NCBI:txid667725

Foldseek 3Di:
DDPPDDDPDPPDDPPDDDP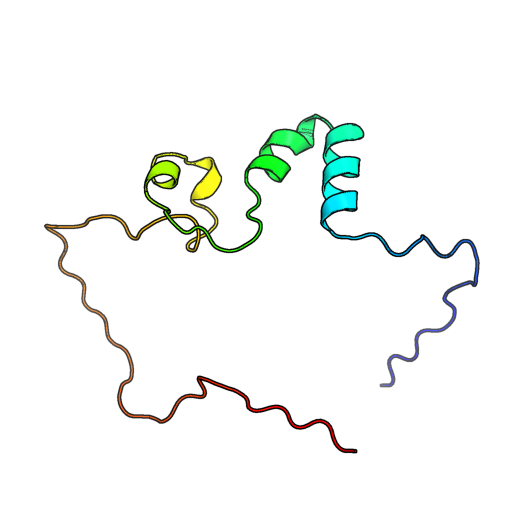VNVLVVCCVVPVVCVLVSVLDDDDADPDLVVCQPPPSPVVDPRNHDDDDDPPDDDDDDDDDDDDDDDDDDDDDDD

Sequence (94 aa):
PDFDDKSVQEGNKMPNVSFSELLDFLSTTHPDMAPIVASMSFGYSEDVAPNNDLESKWYNGLEIELPNAPNMTYYHIYGQGKPTERAYAYQVQC

InterPro domains:
  IPR003386 Lecithin:cholesterol/phospholipid:diacylglycerol acyltransferase [PF02450] (13-92)